Protein AF-A0A512BNJ5-F1 (afdb_monomer_lite)

Secondary structure (DSSP, 8-state):
-EEEEEEEEE-SSS-EEEEE-----TTS--SSEE--TT--------SSS-THHHHHHHTS-SS-HHHHHHH-EEEEEETTS--EEEEPPHHHHHHHHHHHHT-

Sequence (103 aa):
MTITNVGWRFGLFPKRYAIQMLHGIRLSHVAPLELATGQQATFLVPLGTTTWLKDMAGELNGTFPRLSAWMMKVQIFTNVGKTVSRRLEAGLRKKLVEARAGA

Radius of gyration: 14.45 Å; chains: 1; bounding box: 38×22×37 Å

pLDDT: mean 83.81, std 8.25, range [55.62, 92.88]

Organism: NCBI:txid670291

Foldseek 3Di:
DWFAFKWKWWDPPPIDIGTDQFDPDVQADHPRDDDDPPDDGHTDDDDPPDCVLLVVLCPADPVCNLVRLQPMWMWTDDPVRDIDIDRDDPVSSVSSPVSNVVD

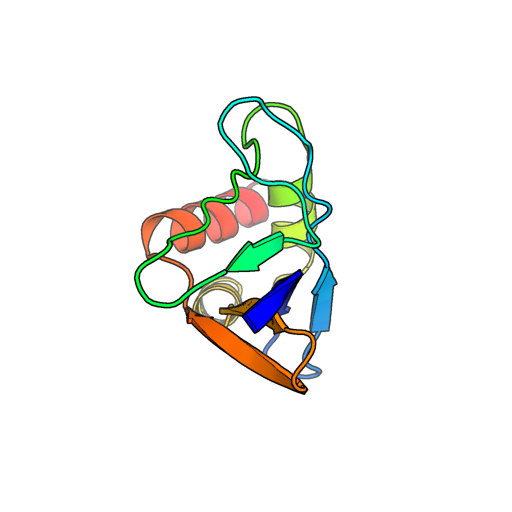Structure (mmCIF, N/CA/C/O backbone):
data_AF-A0A512BNJ5-F1
#
_entry.id   AF-A0A512BNJ5-F1
#
loop_
_atom_site.group_PDB
_atom_site.id
_atom_site.type_symbol
_atom_site.label_atom_id
_atom_site.label_alt_id
_atom_site.label_comp_id
_atom_site.label_asym_id
_atom_site.label_entity_id
_atom_site.label_seq_id
_atom_site.pdbx_PDB_ins_code
_atom_site.Cartn_x
_atom_site.Cartn_y
_atom_site.Cartn_z
_atom_site.occupancy
_atom_site.B_iso_or_equiv
_atom_site.auth_seq_id
_atom_site.auth_comp_id
_atom_site.auth_asym_id
_atom_site.auth_atom_id
_atom_site.pdbx_PDB_model_num
ATOM 1 N N . MET A 1 1 ? -14.624 -0.932 15.069 1.00 86.69 1 MET A N 1
ATOM 2 C CA . MET A 1 1 ? -13.183 -0.742 14.749 1.00 86.69 1 MET A CA 1
ATOM 3 C C . MET A 1 1 ? -13.094 0.319 13.676 1.00 86.69 1 MET A C 1
ATOM 5 O O . MET A 1 1 ? -13.827 0.201 12.706 1.00 86.69 1 MET A O 1
ATOM 9 N N . THR A 1 2 ? -12.209 1.306 13.799 1.00 91.06 2 THR A N 1
ATOM 10 C CA . THR A 1 2 ? -12.100 2.369 12.788 1.00 91.06 2 THR A CA 1
ATOM 11 C C . THR A 1 2 ? -10.882 2.134 11.910 1.00 91.06 2 THR A C 1
ATOM 13 O O . THR A 1 2 ? -9.764 2.030 12.418 1.00 91.06 2 THR A O 1
ATOM 16 N N . ILE A 1 3 ? -11.093 2.048 10.598 1.00 90.56 3 ILE A N 1
ATOM 17 C CA . ILE A 1 3 ? -10.020 2.096 9.606 1.00 90.56 3 ILE A CA 1
ATOM 18 C C . ILE A 1 3 ? -9.588 3.552 9.480 1.00 90.56 3 ILE A C 1
ATOM 20 O O . ILE A 1 3 ? -10.399 4.406 9.135 1.00 90.56 3 ILE A O 1
ATOM 24 N N . THR A 1 4 ? -8.320 3.833 9.768 1.00 90.62 4 THR A N 1
ATOM 25 C CA . THR A 1 4 ? -7.772 5.195 9.744 1.00 90.62 4 THR A CA 1
ATOM 26 C C . THR A 1 4 ? -7.078 5.510 8.432 1.00 90.62 4 THR A C 1
ATOM 28 O O . THR A 1 4 ? -7.191 6.631 7.961 1.00 90.62 4 THR A O 1
ATOM 31 N N . ASN A 1 5 ? -6.379 4.539 7.839 1.00 89.56 5 ASN A N 1
ATOM 32 C CA . ASN A 1 5 ? -5.649 4.714 6.587 1.00 89.56 5 ASN A CA 1
ATOM 33 C C . ASN A 1 5 ? -5.438 3.383 5.861 1.00 89.56 5 ASN A C 1
ATOM 35 O O . ASN A 1 5 ? -5.463 2.305 6.462 1.00 89.56 5 ASN A O 1
ATOM 39 N N . VAL A 1 6 ? -5.141 3.482 4.568 1.00 90.62 6 VAL A N 1
ATOM 40 C CA . VAL A 1 6 ? -4.624 2.383 3.748 1.00 90.62 6 VAL A CA 1
ATOM 41 C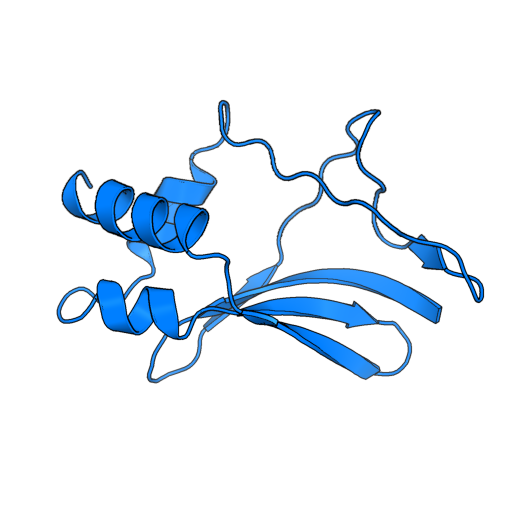 C . VAL A 1 6 ? -3.227 2.765 3.278 1.00 90.62 6 VAL A C 1
ATOM 43 O O . VAL A 1 6 ? -2.952 3.924 2.984 1.00 90.62 6 VAL A O 1
ATOM 46 N N . GLY A 1 7 ? -2.321 1.802 3.220 1.00 91.00 7 GLY A N 1
ATOM 47 C CA . GLY A 1 7 ? -0.964 2.033 2.764 1.00 91.00 7 GLY A CA 1
ATOM 48 C C . GLY A 1 7 ? -0.298 0.788 2.215 1.00 91.00 7 GLY A C 1
ATOM 49 O O . GLY A 1 7 ? -0.901 -0.276 2.065 1.00 91.00 7 GLY A O 1
ATOM 50 N N . TRP A 1 8 ? 0.983 0.939 1.934 1.00 90.06 8 TRP A N 1
ATOM 51 C CA . TRP A 1 8 ? 1.829 -0.044 1.294 1.00 90.06 8 TRP A CA 1
ATOM 52 C C . TRP A 1 8 ? 3.102 -0.215 2.101 1.00 90.06 8 TRP A C 1
ATOM 54 O O . TRP A 1 8 ? 3.673 0.742 2.619 1.00 90.06 8 TRP A O 1
ATOM 64 N N . ARG A 1 9 ? 3.583 -1.450 2.144 1.00 89.94 9 ARG A N 1
ATOM 65 C CA . ARG A 1 9 ? 4.906 -1.806 2.635 1.00 89.94 9 ARG A CA 1
ATOM 66 C C . ARG A 1 9 ? 5.664 -2.494 1.517 1.00 89.94 9 ARG A C 1
ATOM 68 O O . ARG A 1 9 ? 5.167 -3.479 0.970 1.00 89.94 9 ARG A O 1
ATOM 75 N N . PHE A 1 10 ? 6.864 -2.018 1.217 1.00 84.75 10 PHE A N 1
ATOM 76 C CA . PHE A 1 10 ? 7.692 -2.517 0.119 1.00 84.75 10 PHE A CA 1
ATOM 77 C C . PHE A 1 10 ? 9.184 -2.478 0.464 1.00 84.75 10 PHE A C 1
ATOM 79 O O . PHE A 1 10 ? 9.596 -1.917 1.480 1.00 84.75 10 PHE A O 1
ATOM 86 N N . GLY A 1 11 ? 9.990 -3.131 -0.375 1.00 67.62 11 GLY A N 1
ATOM 87 C CA . GLY A 1 11 ? 11.432 -3.261 -0.185 1.00 67.62 11 GLY A CA 1
ATOM 88 C C . GLY A 1 11 ? 11.844 -4.478 0.651 1.00 67.62 11 GLY A C 1
ATOM 89 O O . GLY A 1 11 ? 11.121 -4.940 1.537 1.00 67.62 11 GLY A O 1
ATOM 90 N N . LEU A 1 12 ? 13.030 -5.002 0.332 1.00 71.44 12 LEU A N 1
ATOM 91 C CA . LEU A 1 12 ? 13.673 -6.113 1.040 1.00 71.44 12 LEU A CA 1
ATOM 92 C C . LEU A 1 12 ? 14.368 -5.600 2.313 1.00 71.44 12 LEU A C 1
ATOM 94 O O . LEU A 1 12 ? 14.071 -6.067 3.413 1.00 71.44 12 LEU A O 1
ATOM 98 N N . PHE A 1 13 ? 15.238 -4.597 2.156 1.00 74.00 13 PHE A N 1
ATOM 99 C CA . PHE A 1 13 ? 15.891 -3.853 3.231 1.00 74.00 13 PHE A CA 1
ATOM 100 C C . PHE A 1 13 ? 16.528 -2.560 2.667 1.00 74.00 13 PHE A C 1
ATOM 102 O O . PHE A 1 13 ? 17.163 -2.643 1.615 1.00 74.00 13 PHE A O 1
ATOM 109 N N . PRO A 1 14 ? 16.381 -1.391 3.322 1.00 72.50 14 PRO A N 1
ATOM 110 C CA . PRO A 1 14 ? 15.436 -1.115 4.402 1.00 72.50 14 PRO A CA 1
ATOM 111 C C . PRO A 1 14 ? 13.983 -1.187 3.905 1.00 72.50 14 PRO A C 1
ATOM 113 O O . PRO A 1 14 ? 13.690 -0.992 2.725 1.00 72.50 14 PRO A O 1
ATOM 116 N N . LYS A 1 15 ? 13.058 -1.505 4.814 1.00 82.06 15 LYS A N 1
ATOM 117 C CA . LYS A 1 15 ? 11.621 -1.546 4.505 1.00 82.06 15 LYS A CA 1
ATOM 118 C C . LYS A 1 15 ? 11.098 -0.122 4.377 1.00 82.06 15 LYS A C 1
ATOM 120 O O . LYS A 1 15 ? 11.329 0.691 5.268 1.00 82.06 15 LYS A O 1
ATOM 125 N N . ARG A 1 16 ? 10.363 0.145 3.305 1.00 83.56 16 ARG A N 1
ATOM 126 C CA . ARG A 1 16 ? 9.713 1.428 3.042 1.00 83.56 16 ARG A CA 1
ATOM 127 C C . ARG A 1 16 ? 8.208 1.299 3.232 1.00 83.56 16 ARG A C 1
ATOM 129 O O . ARG A 1 16 ? 7.635 0.218 3.054 1.00 83.56 16 ARG A O 1
ATOM 136 N N . TYR A 1 17 ? 7.595 2.409 3.616 1.00 87.69 17 TYR A N 1
ATOM 137 C CA . TYR A 1 17 ? 6.167 2.521 3.871 1.00 87.69 17 TYR A CA 1
ATOM 138 C C . TYR A 1 17 ? 5.620 3.710 3.092 1.00 87.69 17 TYR A C 1
ATOM 140 O O . TYR A 1 17 ? 6.253 4.762 3.064 1.00 87.69 17 TYR A O 1
ATOM 148 N N . ALA A 1 18 ? 4.450 3.546 2.485 1.00 86.56 18 ALA A N 1
ATOM 149 C CA . ALA A 1 18 ? 3.724 4.636 1.845 1.00 86.56 18 ALA A CA 1
ATOM 150 C C . ALA A 1 18 ? 2.266 4.615 2.289 1.00 86.56 18 ALA A C 1
ATOM 152 O O . ALA A 1 18 ? 1.686 3.546 2.474 1.00 86.56 18 ALA A O 1
ATOM 153 N N . ILE A 1 19 ? 1.668 5.791 2.438 1.00 87.50 19 ILE A N 1
ATOM 154 C CA . ILE A 1 19 ? 0.231 5.927 2.664 1.00 87.50 19 ILE A CA 1
ATOM 155 C C . ILE A 1 19 ? -0.439 6.154 1.314 1.00 87.50 19 ILE A C 1
ATOM 157 O O . ILE A 1 19 ? -0.001 6.988 0.524 1.00 87.50 19 ILE A O 1
ATOM 161 N N . GLN A 1 20 ? -1.489 5.386 1.041 1.00 86.19 20 GLN A N 1
ATOM 162 C CA . GLN A 1 20 ? -2.312 5.581 -0.138 1.00 86.19 20 GLN A CA 1
ATOM 163 C C . GLN A 1 20 ? -3.330 6.671 0.171 1.00 86.19 20 GLN A C 1
ATOM 165 O O . GLN A 1 20 ? -4.236 6.464 0.975 1.00 86.19 20 GLN A O 1
ATOM 170 N N . MET A 1 21 ? -3.214 7.810 -0.507 1.00 79.75 21 MET A N 1
ATOM 171 C CA . MET A 1 21 ? -4.249 8.837 -0.452 1.00 79.75 21 MET A CA 1
ATOM 172 C C . MET A 1 21 ? -5.507 8.291 -1.134 1.00 79.75 21 MET A C 1
ATOM 174 O O . MET A 1 21 ? -5.516 8.005 -2.339 1.00 79.75 21 MET A O 1
ATOM 178 N N . LEU A 1 22 ? -6.546 8.068 -0.333 1.00 77.88 22 LEU A N 1
ATOM 179 C CA . LEU A 1 22 ? -7.831 7.557 -0.784 1.00 77.88 22 LEU A CA 1
ATOM 180 C C . LEU A 1 22 ? -8.684 8.727 -1.258 1.00 77.88 22 LEU A C 1
ATOM 182 O O . LEU A 1 22 ? -8.886 9.692 -0.527 1.00 77.88 22 LEU A O 1
ATOM 186 N N . HIS A 1 23 ? -9.190 8.629 -2.480 1.00 69.69 23 HIS A N 1
ATOM 187 C CA . HIS A 1 23 ? -10.087 9.632 -3.034 1.00 69.69 23 HIS A CA 1
ATOM 188 C C . HIS A 1 23 ? -11.532 9.177 -2.831 1.00 69.69 23 HIS A C 1
ATOM 190 O O . HIS A 1 23 ? -11.851 8.001 -3.025 1.00 69.69 23 HIS A O 1
ATOM 196 N N . GLY A 1 24 ? -12.407 10.113 -2.458 1.00 67.00 24 GLY A N 1
ATOM 197 C CA . GLY A 1 24 ? -13.844 9.882 -2.321 1.00 67.00 24 GLY A CA 1
ATOM 198 C C . GLY A 1 24 ? -14.514 9.688 -3.673 1.00 67.00 24 GLY A C 1
ATOM 199 O O . GLY A 1 24 ? -15.149 10.592 -4.201 1.00 67.00 24 GLY A O 1
ATOM 200 N N . ILE A 1 25 ? -14.345 8.505 -4.255 1.00 72.75 25 ILE A N 1
ATOM 201 C CA . ILE A 1 25 ? -15.101 8.065 -5.427 1.00 72.75 25 ILE A CA 1
ATOM 202 C C . ILE A 1 25 ? -16.413 7.465 -4.918 1.00 72.75 25 ILE A C 1
ATOM 204 O O . ILE A 1 25 ? -16.418 6.802 -3.891 1.00 72.75 25 ILE A O 1
ATOM 208 N N . ARG A 1 26 ? -17.520 7.616 -5.654 1.00 75.44 26 ARG A N 1
ATOM 209 C CA . ARG A 1 26 ? -18.851 7.097 -5.266 1.00 75.44 26 ARG A CA 1
ATOM 210 C C . ARG A 1 26 ? -18.875 5.606 -4.874 1.00 75.44 26 ARG A C 1
ATOM 212 O O . ARG A 1 26 ? -19.762 5.183 -4.146 1.00 75.44 26 ARG A O 1
ATOM 219 N N . LEU A 1 27 ? -17.920 4.819 -5.371 1.00 80.00 27 LEU A N 1
ATOM 220 C CA . LEU A 1 27 ? -17.781 3.379 -5.117 1.00 80.00 27 LEU A CA 1
ATOM 221 C C . LEU A 1 27 ? -16.710 3.036 -4.060 1.00 80.00 27 LEU A C 1
ATOM 223 O O . LEU A 1 27 ? -16.510 1.866 -3.745 1.00 80.00 27 LEU A O 1
ATOM 227 N N . SER A 1 28 ? -15.994 4.034 -3.540 1.00 85.06 28 SER A N 1
ATOM 228 C CA . SER A 1 28 ? -14.948 3.879 -2.532 1.00 85.06 28 SER A CA 1
ATOM 229 C C . SER A 1 28 ? -15.368 4.562 -1.242 1.00 85.06 28 SER A C 1
ATOM 231 O O . SER A 1 28 ? -15.812 5.707 -1.244 1.00 85.06 28 SER A O 1
ATOM 233 N N . HIS A 1 29 ? -15.141 3.893 -0.121 1.00 85.81 29 HIS A N 1
ATOM 234 C CA . HIS A 1 29 ? -15.222 4.556 1.169 1.00 85.81 29 HIS A CA 1
ATOM 235 C C . HIS A 1 29 ? -14.037 5.513 1.329 1.00 85.81 29 HIS A C 1
ATOM 237 O O . HIS A 1 29 ? -12.985 5.342 0.702 1.00 85.81 29 HIS A O 1
ATOM 243 N N . VAL A 1 30 ? -14.211 6.511 2.188 1.00 85.38 30 VAL A N 1
ATOM 244 C CA . VAL A 1 30 ? -13.163 7.454 2.580 1.00 85.38 30 VAL A CA 1
ATOM 245 C C . VAL A 1 30 ? -12.780 7.146 4.019 1.00 85.38 30 VAL A C 1
ATOM 247 O O . VAL A 1 30 ? -13.646 6.859 4.842 1.00 85.38 30 VAL A O 1
ATOM 250 N N . ALA A 1 31 ? -11.481 7.145 4.307 1.00 84.88 31 ALA A N 1
ATOM 251 C CA . ALA A 1 31 ? -10.999 7.015 5.674 1.00 84.88 31 ALA A CA 1
ATOM 252 C C . ALA A 1 31 ? -10.988 8.400 6.360 1.00 84.88 31 ALA A C 1
ATOM 254 O O . ALA A 1 31 ? -10.683 9.389 5.691 1.00 84.88 31 ALA A O 1
ATOM 255 N N . PRO A 1 32 ? -11.277 8.492 7.671 1.00 88.25 32 PRO A N 1
ATOM 256 C CA . PRO A 1 32 ? -11.548 7.383 8.582 1.00 88.25 32 PRO A CA 1
ATOM 257 C C . PRO A 1 32 ? -12.961 6.797 8.420 1.00 88.25 32 PRO A C 1
ATOM 259 O O . PRO A 1 32 ? -13.930 7.530 8.261 1.00 88.25 32 PRO A O 1
ATOM 262 N N . LEU A 1 33 ? -13.075 5.467 8.501 1.00 89.94 33 LEU A N 1
ATOM 263 C CA . LEU A 1 33 ? -14.347 4.740 8.415 1.00 89.94 33 LEU A CA 1
ATOM 264 C C . LEU A 1 33 ? -14.509 3.809 9.613 1.00 89.94 33 LEU A C 1
ATOM 266 O O . LEU A 1 33 ? -13.654 2.955 9.864 1.00 89.94 33 LEU A O 1
ATOM 270 N N . GLU A 1 34 ? -15.622 3.936 10.324 1.00 92.06 34 GLU A N 1
ATOM 271 C CA . GLU A 1 34 ? -15.991 2.997 11.374 1.00 92.06 34 GLU A CA 1
ATOM 272 C C . GLU A 1 34 ? -16.670 1.755 10.787 1.00 92.06 34 GLU A C 1
ATOM 274 O O . GLU A 1 34 ? -17.602 1.851 9.994 1.00 92.06 34 GLU A O 1
ATOM 279 N N . LEU A 1 35 ? -16.180 0.580 11.182 1.00 89.38 35 LEU A N 1
ATOM 280 C CA . LEU A 1 35 ? -16.748 -0.715 10.834 1.00 89.38 35 LEU A CA 1
ATOM 281 C C . LEU A 1 35 ? -17.302 -1.402 12.081 1.00 89.38 35 LEU A C 1
ATOM 283 O O . LEU A 1 35 ? -16.560 -1.673 13.040 1.00 89.38 35 LEU A O 1
ATOM 287 N N . ALA A 1 36 ? -18.593 -1.722 12.025 1.00 89.50 36 ALA A N 1
ATOM 288 C CA . ALA A 1 36 ? -19.253 -2.631 12.949 1.00 89.50 36 ALA A CA 1
ATOM 289 C C . ALA A 1 36 ? -18.999 -4.102 12.566 1.00 89.50 36 ALA A C 1
ATOM 291 O O . ALA A 1 36 ? -18.532 -4.422 11.469 1.00 89.50 36 ALA A O 1
ATOM 292 N N . THR A 1 37 ? -19.309 -5.023 13.479 1.00 87.50 37 THR A N 1
ATOM 293 C CA . THR A 1 37 ? -19.180 -6.466 13.232 1.00 87.50 37 THR A CA 1
ATOM 294 C C . THR A 1 37 ? -20.046 -6.884 12.042 1.00 87.50 37 THR A C 1
ATOM 296 O O . THR A 1 37 ? -21.236 -6.593 12.004 1.00 87.50 37 T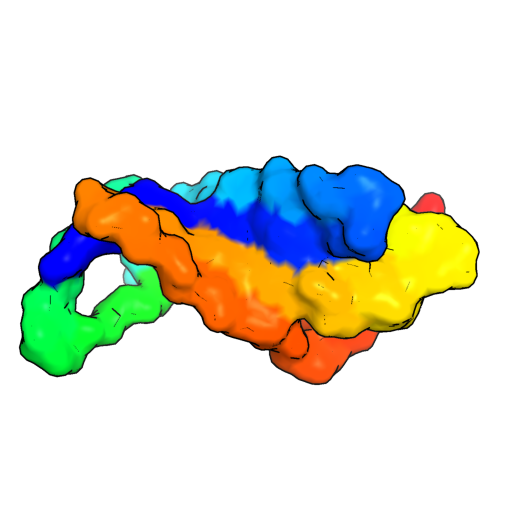HR A O 1
ATOM 299 N N . GLY A 1 38 ? -19.445 -7.567 11.064 1.00 88.00 38 GLY A N 1
ATOM 300 C CA . GLY A 1 38 ? -20.127 -8.007 9.841 1.00 88.00 38 GLY A CA 1
ATOM 301 C C . GLY A 1 38 ? -20.141 -6.980 8.702 1.00 88.00 38 GLY A C 1
ATOM 302 O O . GLY A 1 38 ? -20.533 -7.328 7.592 1.00 88.00 38 GLY A O 1
ATOM 303 N N . GLN A 1 39 ? -19.672 -5.748 8.928 1.00 88.69 39 GLN A N 1
ATOM 304 C CA . GLN A 1 39 ? -19.542 -4.747 7.868 1.00 88.69 39 GLN A CA 1
ATOM 305 C C . GLN A 1 39 ? -18.227 -4.889 7.096 1.00 88.69 39 GLN A C 1
ATOM 307 O O . GLN A 1 39 ? -17.197 -5.304 7.632 1.00 88.69 39 GLN A O 1
ATOM 312 N N . GLN A 1 40 ? -18.264 -4.506 5.820 1.00 86.62 40 GLN A N 1
ATOM 313 C CA . GLN A 1 40 ? -17.111 -4.501 4.926 1.00 86.62 40 GLN A CA 1
ATOM 314 C C . GLN A 1 40 ? -16.857 -3.088 4.404 1.00 86.62 40 GLN A C 1
ATOM 316 O O . GLN A 1 40 ? -17.792 -2.354 4.099 1.00 86.62 40 GLN A O 1
ATOM 321 N N . ALA A 1 41 ? -15.582 -2.732 4.265 1.00 87.44 41 ALA A N 1
ATOM 322 C CA . ALA A 1 41 ? -15.151 -1.513 3.595 1.00 87.44 41 ALA A CA 1
ATOM 323 C C . ALA A 1 41 ? -14.521 -1.862 2.251 1.00 87.44 41 ALA A C 1
ATOM 325 O O . ALA A 1 41 ? -13.710 -2.784 2.163 1.00 87.44 41 ALA A O 1
ATOM 326 N N . THR A 1 42 ? -14.838 -1.071 1.232 1.00 88.81 42 THR A N 1
ATOM 327 C CA . THR A 1 42 ? -14.183 -1.150 -0.078 1.00 88.81 42 THR A CA 1
ATOM 328 C C . THR A 1 42 ? -13.475 0.164 -0.362 1.00 88.81 42 THR A C 1
ATOM 330 O O . THR A 1 42 ? -14.103 1.222 -0.303 1.00 88.81 42 THR A O 1
ATOM 333 N N . PHE A 1 43 ? -12.182 0.078 -0.672 1.00 87.31 43 PHE A N 1
ATOM 334 C CA . PHE A 1 43 ? -11.335 1.203 -1.056 1.00 87.31 43 PHE A CA 1
ATOM 335 C C . PHE A 1 43 ? -10.831 0.979 -2.478 1.00 87.31 43 PHE A C 1
ATOM 337 O O . PHE A 1 43 ? -10.171 -0.027 -2.744 1.00 87.31 43 PHE A O 1
ATOM 344 N N . LEU A 1 44 ? -11.143 1.897 -3.390 1.00 84.88 44 LEU A N 1
ATOM 345 C CA . LEU A 1 44 ? -10.755 1.782 -4.794 1.00 84.88 44 LEU A CA 1
ATOM 346 C C . LEU A 1 44 ? -9.646 2.778 -5.114 1.00 84.88 44 LEU A C 1
ATOM 348 O O . LEU A 1 44 ? -9.779 3.976 -4.872 1.00 84.88 44 LEU A O 1
ATOM 352 N N . VAL A 1 45 ? -8.559 2.272 -5.696 1.00 79.06 45 VAL A N 1
ATOM 353 C CA . VAL A 1 45 ? -7.448 3.093 -6.183 1.00 79.06 45 VAL A CA 1
ATOM 354 C C . VAL A 1 45 ? -7.550 3.168 -7.709 1.00 79.06 45 VAL A C 1
ATOM 356 O O . VAL A 1 45 ? -7.467 2.126 -8.367 1.00 79.06 45 VAL A O 1
ATOM 359 N N . PRO A 1 46 ? -7.764 4.357 -8.299 1.00 73.12 46 PRO A N 1
ATOM 360 C CA . PRO A 1 46 ? -7.900 4.492 -9.744 1.00 73.12 46 PRO A CA 1
ATOM 361 C C . PRO A 1 46 ? -6.588 4.124 -10.448 1.00 73.12 46 PRO A C 1
ATOM 363 O O . PRO A 1 46 ? -5.514 4.561 -10.052 1.00 73.12 46 PRO A O 1
ATOM 366 N N . LEU A 1 47 ? -6.666 3.310 -11.504 1.00 66.94 47 LEU A N 1
ATOM 367 C CA . LEU A 1 47 ? -5.493 2.866 -12.274 1.00 66.94 47 LEU A CA 1
ATOM 368 C C . LEU A 1 47 ? -5.202 3.733 -13.510 1.00 66.94 47 LEU A C 1
ATOM 370 O O . LEU A 1 47 ? -4.087 3.694 -14.015 1.00 66.94 47 LEU A O 1
ATOM 374 N N . GLY A 1 48 ? -6.196 4.464 -14.025 1.00 58.97 48 GLY A N 1
ATOM 375 C CA . GLY A 1 48 ? -6.132 5.084 -15.358 1.00 58.97 48 GLY A CA 1
ATOM 376 C C . GLY A 1 48 ? -5.637 6.532 -15.409 1.00 58.97 48 GLY A C 1
ATOM 377 O O . GLY A 1 48 ? -5.191 6.969 -16.461 1.00 58.97 48 GLY A O 1
ATOM 378 N N . THR A 1 49 ? -5.709 7.279 -14.305 1.00 55.62 49 THR A N 1
ATOM 379 C CA . THR A 1 49 ? -5.451 8.734 -14.287 1.00 55.62 49 THR A CA 1
ATOM 380 C C . THR A 1 49 ? -4.228 9.151 -13.479 1.00 55.62 49 THR A C 1
ATOM 382 O O . THR A 1 49 ? -3.799 10.293 -13.589 1.00 55.62 49 THR A O 1
ATOM 385 N N . THR A 1 50 ? -3.652 8.265 -12.666 1.00 57.56 50 THR A N 1
ATOM 386 C CA . THR A 1 50 ? -2.564 8.620 -11.743 1.00 57.56 50 THR A CA 1
ATOM 38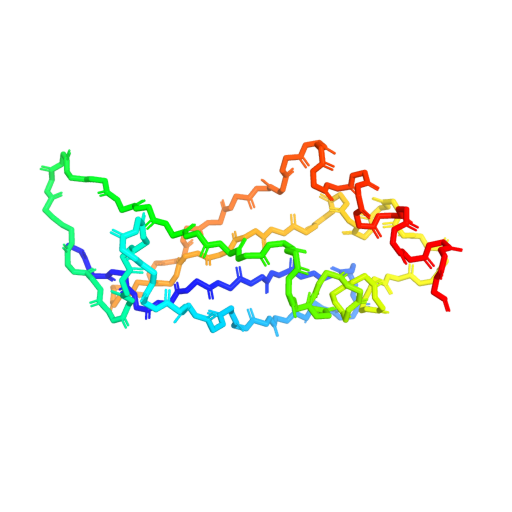7 C C . THR A 1 50 ? -1.300 7.825 -12.045 1.00 57.56 50 THR A C 1
ATOM 389 O O . THR A 1 50 ? -1.336 6.607 -12.220 1.00 57.56 50 THR A O 1
ATOM 392 N N . THR A 1 51 ? -0.161 8.518 -12.030 1.00 73.62 51 THR A N 1
ATOM 393 C CA . THR A 1 51 ? 1.200 7.963 -12.142 1.00 73.62 51 THR A CA 1
ATOM 394 C C . THR A 1 51 ? 1.570 7.028 -10.996 1.00 73.62 51 THR A C 1
ATOM 396 O O . THR A 1 51 ? 2.599 6.370 -11.075 1.00 73.62 51 THR A O 1
ATOM 399 N N . TRP A 1 52 ? 0.711 6.885 -9.982 1.00 77.44 52 TRP A N 1
ATOM 400 C CA . TRP A 1 52 ? 0.988 6.156 -8.747 1.00 77.44 52 TRP A CA 1
ATOM 401 C C . TRP A 1 52 ? 1.543 4.746 -8.967 1.00 77.44 52 TRP A C 1
ATOM 403 O O . TRP A 1 52 ? 2.400 4.310 -8.207 1.00 77.44 52 TRP A O 1
ATOM 413 N N . LEU A 1 53 ? 1.081 4.022 -9.998 1.00 82.12 53 LEU A N 1
ATOM 414 C CA . LEU A 1 53 ? 1.587 2.681 -10.286 1.00 82.12 53 LEU A CA 1
ATOM 415 C C . LEU A 1 53 ? 3.030 2.736 -10.797 1.00 82.12 53 LEU A C 1
ATOM 417 O O . LEU A 1 53 ? 3.831 1.891 -10.412 1.00 82.12 53 LEU A O 1
ATOM 421 N N . LYS A 1 54 ? 3.357 3.724 -11.638 1.00 84.00 54 LYS A N 1
ATOM 422 C CA . LYS A 1 54 ? 4.721 3.974 -12.119 1.00 84.00 54 LYS A CA 1
ATOM 423 C C . LYS A 1 54 ? 5.609 4.472 -10.984 1.00 84.00 54 LYS A C 1
ATOM 425 O O . LYS A 1 54 ? 6.698 3.942 -10.813 1.00 84.00 54 LYS A O 1
ATOM 430 N N . ASP A 1 55 ? 5.109 5.389 -10.162 1.00 82.69 55 ASP A N 1
ATOM 431 C CA . ASP A 1 55 ? 5.824 5.915 -8.996 1.00 82.69 55 ASP A CA 1
ATOM 432 C C . ASP A 1 55 ? 6.133 4.774 -8.010 1.00 82.69 55 ASP A C 1
ATOM 434 O O . ASP A 1 55 ? 7.275 4.558 -7.609 1.00 82.69 55 ASP A O 1
ATOM 438 N N . MET A 1 56 ? 5.137 3.931 -7.717 1.00 82.75 56 MET A N 1
ATOM 439 C CA . MET A 1 56 ? 5.301 2.750 -6.867 1.00 82.75 56 MET A CA 1
ATOM 440 C C . MET A 1 56 ? 6.194 1.677 -7.512 1.00 82.75 56 MET A C 1
ATOM 442 O O . MET A 1 56 ? 6.919 0.973 -6.808 1.00 82.75 56 MET A O 1
ATOM 446 N N . ALA A 1 57 ? 6.168 1.537 -8.839 1.00 85.94 57 ALA A N 1
ATOM 447 C CA . ALA A 1 57 ? 7.059 0.641 -9.569 1.00 85.94 57 ALA A CA 1
ATOM 448 C C . ALA A 1 57 ? 8.514 1.140 -9.554 1.00 85.94 57 ALA A C 1
ATOM 450 O O . ALA A 1 57 ? 9.424 0.313 -9.450 1.00 85.94 57 ALA A O 1
ATOM 451 N N . GLY A 1 58 ? 8.739 2.457 -9.593 1.00 83.38 58 GLY A N 1
ATOM 452 C CA . GLY A 1 58 ? 10.047 3.104 -9.452 1.00 83.38 58 GLY A CA 1
ATOM 453 C C . GLY A 1 58 ? 10.696 2.826 -8.094 1.00 83.38 58 GLY A C 1
ATOM 454 O O . GLY A 1 58 ? 11.898 2.567 -8.011 1.00 83.38 58 GLY A O 1
ATOM 455 N N . GLU A 1 59 ? 9.882 2.699 -7.050 1.00 82.19 59 GLU A N 1
ATOM 456 C CA . GLU A 1 59 ? 10.318 2.356 -5.693 1.00 82.19 59 GLU A CA 1
ATOM 457 C C . GLU A 1 59 ? 10.712 0.879 -5.486 1.00 82.19 59 GLU A C 1
ATOM 459 O O . GLU A 1 59 ? 11.240 0.508 -4.431 1.00 82.19 59 GLU A O 1
ATOM 464 N N . LEU A 1 60 ? 10.476 -0.004 -6.463 1.00 83.00 60 LEU A N 1
ATOM 465 C CA . LEU A 1 60 ? 10.953 -1.387 -6.370 1.00 83.00 60 LEU A CA 1
ATOM 466 C C . LEU A 1 60 ? 12.495 -1.459 -6.376 1.00 83.00 60 LEU A C 1
ATOM 468 O O . LEU A 1 60 ? 13.217 -0.511 -6.678 1.00 83.00 60 LEU A O 1
ATOM 472 N N . ASN A 1 61 ? 13.027 -2.633 -6.044 1.00 81.94 61 ASN A N 1
ATOM 473 C CA . ASN A 1 61 ? 14.463 -2.864 -6.131 1.00 81.94 61 ASN A CA 1
ATOM 474 C C . ASN A 1 61 ? 14.854 -3.068 -7.608 1.00 81.94 61 ASN A C 1
ATOM 476 O O . ASN A 1 61 ? 14.207 -3.857 -8.298 1.00 81.94 61 ASN A O 1
ATOM 480 N N . GLY A 1 62 ? 15.899 -2.377 -8.076 1.00 77.44 62 GLY A N 1
ATOM 481 C CA . GLY A 1 62 ? 16.359 -2.446 -9.469 1.00 77.44 62 GLY A CA 1
ATOM 482 C C . GLY A 1 62 ? 16.953 -3.793 -9.858 1.00 77.44 62 GLY A C 1
ATOM 483 O O . GLY A 1 62 ? 16.689 -4.279 -10.951 1.00 77.44 62 GLY A O 1
ATOM 484 N N . THR A 1 63 ? 17.681 -4.433 -8.947 1.00 81.50 63 THR A N 1
ATOM 485 C CA . THR A 1 63 ? 18.311 -5.735 -9.186 1.00 81.50 63 THR A CA 1
ATOM 486 C C . THR A 1 63 ? 17.285 -6.867 -9.151 1.00 81.50 63 THR A C 1
ATOM 488 O O . THR A 1 63 ? 17.338 -7.787 -9.961 1.00 81.50 63 THR A O 1
ATOM 491 N N . PHE A 1 64 ? 16.314 -6.798 -8.230 1.00 84.25 64 PHE A N 1
ATOM 492 C CA . PHE A 1 64 ? 15.331 -7.869 -8.023 1.00 84.25 64 PHE A CA 1
ATOM 493 C C . PHE A 1 64 ? 13.884 -7.351 -7.949 1.00 84.25 64 PHE A C 1
ATOM 495 O O . PHE A 1 64 ? 13.230 -7.456 -6.901 1.00 84.25 64 PHE A O 1
ATOM 502 N N . PRO A 1 65 ? 13.323 -6.839 -9.059 1.00 85.50 65 PRO A N 1
ATOM 503 C CA . PRO A 1 65 ? 11.992 -6.234 -9.054 1.00 85.50 65 PRO A CA 1
ATOM 504 C C . PRO A 1 65 ? 10.884 -7.247 -8.744 1.00 85.50 65 PRO A C 1
ATOM 506 O O . PRO A 1 65 ? 9.971 -6.948 -7.976 1.00 85.50 65 PRO A O 1
ATOM 509 N N . ARG A 1 66 ? 11.001 -8.483 -9.252 1.00 86.94 66 ARG A N 1
ATOM 510 C CA . ARG A 1 66 ? 10.046 -9.575 -8.984 1.00 86.94 66 ARG A CA 1
ATOM 511 C C . ARG A 1 66 ? 9.986 -9.937 -7.503 1.00 86.94 66 ARG A C 1
ATOM 513 O O . ARG A 1 66 ? 8.900 -10.089 -6.948 1.00 86.94 66 ARG A O 1
ATOM 520 N N . LEU A 1 67 ? 11.148 -10.058 -6.863 1.00 85.81 67 LEU A N 1
ATOM 521 C CA . LEU A 1 67 ? 11.249 -10.402 -5.448 1.00 85.81 67 LEU A CA 1
ATOM 522 C C . LEU A 1 67 ? 10.736 -9.255 -4.566 1.00 85.81 67 LEU A C 1
ATOM 524 O O . LEU A 1 67 ? 10.006 -9.500 -3.604 1.00 85.81 67 LEU A O 1
ATOM 528 N N . SER A 1 68 ? 11.048 -8.007 -4.935 1.00 85.38 68 SER A N 1
ATOM 529 C CA . SER A 1 68 ? 10.530 -6.822 -4.247 1.00 85.38 68 SER A CA 1
ATOM 530 C C . SER A 1 68 ? 9.003 -6.760 -4.319 1.00 85.38 68 SER A C 1
ATOM 532 O O . SER A 1 68 ? 8.349 -6.733 -3.277 1.00 85.38 68 SER A O 1
ATOM 534 N N . ALA A 1 69 ? 8.427 -6.872 -5.524 1.00 86.81 69 ALA A N 1
ATOM 535 C CA . ALA A 1 69 ? 6.978 -6.907 -5.738 1.00 86.81 69 ALA A CA 1
ATOM 536 C C . ALA A 1 69 ? 6.313 -8.080 -4.999 1.00 86.81 69 ALA A C 1
ATOM 538 O O . ALA A 1 69 ? 5.219 -7.950 -4.449 1.00 86.81 69 ALA A O 1
ATOM 539 N N . TRP A 1 70 ? 6.981 -9.235 -4.934 1.00 87.31 70 TRP A N 1
ATOM 540 C CA . TRP A 1 70 ? 6.500 -10.385 -4.175 1.00 87.31 70 TRP A CA 1
ATOM 541 C C . TRP A 1 70 ? 6.416 -10.075 -2.679 1.00 87.31 70 TRP A C 1
ATOM 543 O O . TRP A 1 70 ? 5.452 -10.488 -2.039 1.00 87.31 70 TRP A O 1
ATOM 553 N N . MET A 1 71 ? 7.371 -9.344 -2.107 1.00 86.94 71 MET A N 1
ATOM 554 C CA . MET A 1 71 ? 7.370 -8.969 -0.687 1.00 86.94 71 MET A CA 1
ATOM 555 C C . MET A 1 71 ? 6.466 -7.795 -0.325 1.00 86.94 71 MET A C 1
ATOM 557 O O . MET A 1 71 ? 6.233 -7.570 0.867 1.00 86.94 71 MET A O 1
ATOM 561 N N . MET A 1 72 ? 5.913 -7.100 -1.318 1.00 89.69 72 MET A N 1
ATOM 562 C CA . MET A 1 72 ? 4.982 -6.011 -1.072 1.00 89.69 72 MET A CA 1
ATOM 563 C C . MET A 1 72 ? 3.718 -6.486 -0.358 1.00 89.69 72 MET A C 1
ATOM 565 O O . MET A 1 72 ? 3.148 -7.544 -0.658 1.00 89.69 72 MET A O 1
ATOM 569 N N . LYS A 1 73 ? 3.264 -5.663 0.585 1.00 92.38 73 LYS A N 1
ATOM 570 C CA . LYS A 1 73 ? 2.020 -5.871 1.320 1.00 92.38 73 LYS A CA 1
ATOM 571 C C . LYS A 1 73 ? 1.205 -4.589 1.340 1.00 92.38 73 LYS A C 1
ATOM 573 O O . LYS A 1 73 ? 1.753 -3.522 1.598 1.00 92.38 73 LYS A O 1
ATOM 578 N N . VAL A 1 74 ? -0.098 -4.717 1.135 1.00 91.94 74 VAL A N 1
ATOM 579 C CA . VAL A 1 74 ? -1.050 -3.674 1.514 1.00 91.94 74 VAL A CA 1
ATOM 580 C C . VAL A 1 74 ? -1.218 -3.702 3.031 1.00 91.94 74 VAL A C 1
ATOM 582 O O . VAL A 1 74 ? -1.178 -4.774 3.647 1.00 91.94 74 VAL A O 1
ATOM 585 N N . GLN A 1 75 ? -1.362 -2.532 3.636 1.00 92.88 75 GLN A N 1
ATOM 586 C CA . GLN A 1 75 ? -1.556 -2.340 5.065 1.00 92.88 75 GLN A CA 1
ATOM 587 C C . GLN A 1 75 ? -2.818 -1.519 5.305 1.00 92.88 75 GLN A C 1
ATOM 589 O O . GLN A 1 75 ? -3.013 -0.477 4.690 1.00 92.88 75 GLN A O 1
ATOM 594 N N . ILE A 1 76 ? -3.662 -1.994 6.212 1.00 91.75 76 ILE A N 1
ATOM 595 C CA . ILE A 1 76 ? -4.839 -1.284 6.700 1.00 91.75 76 ILE A CA 1
ATOM 596 C C . ILE A 1 76 ? -4.536 -0.887 8.137 1.00 91.75 76 ILE A C 1
ATOM 598 O O . ILE A 1 76 ? -4.324 -1.750 8.995 1.00 91.75 76 ILE A O 1
ATOM 602 N N . PHE A 1 77 ? -4.479 0.417 8.373 1.00 91.31 77 PHE A N 1
ATOM 603 C CA . PHE A 1 77 ? -4.237 1.002 9.681 1.00 91.31 77 PHE A CA 1
ATOM 604 C C . PHE A 1 77 ? -5.560 1.189 10.408 1.00 91.31 77 PHE A C 1
ATOM 606 O O . PHE A 1 77 ? -6.580 1.530 9.804 1.00 91.31 77 PHE A O 1
ATOM 613 N N . THR A 1 78 ? -5.540 0.948 11.714 1.00 91.75 78 THR A N 1
ATOM 614 C CA . THR A 1 78 ? -6.730 1.038 12.558 1.00 91.75 78 THR A CA 1
ATOM 615 C C . THR A 1 78 ? -6.443 1.881 13.789 1.00 91.75 78 THR A C 1
ATOM 617 O O . THR A 1 78 ? -5.296 1.979 14.229 1.00 91.75 78 THR A O 1
ATOM 620 N N . ASN A 1 79 ? -7.485 2.477 14.367 1.00 91.88 79 ASN A N 1
ATOM 621 C CA . ASN A 1 79 ? -7.358 3.292 15.579 1.00 91.88 79 ASN A CA 1
ATOM 622 C C . ASN A 1 79 ? -6.942 2.488 16.825 1.00 91.88 79 ASN A C 1
ATOM 624 O O . ASN A 1 79 ? -6.463 3.067 17.790 1.00 91.88 79 ASN A O 1
ATOM 628 N N . VAL A 1 80 ? -7.080 1.160 16.802 1.00 89.69 80 VAL A N 1
ATOM 629 C CA . VAL A 1 80 ? -6.720 0.266 17.917 1.00 89.69 80 VAL A CA 1
ATOM 630 C C . VAL A 1 80 ? -5.267 -0.233 17.854 1.00 89.69 80 VAL A C 1
ATOM 632 O O . VAL A 1 80 ? -4.922 -1.223 18.494 1.00 89.69 80 VAL A O 1
ATOM 635 N N . GLY A 1 81 ? -4.416 0.391 17.030 1.00 82.12 81 GLY A N 1
ATOM 636 C CA . GLY A 1 81 ? -2.995 0.039 16.893 1.00 82.12 81 GLY A CA 1
ATOM 637 C C . GLY A 1 81 ? -2.721 -1.288 16.171 1.00 82.12 81 GLY A C 1
ATOM 638 O O . GLY A 1 81 ? -1.570 -1.703 16.050 1.00 82.12 81 GLY A O 1
ATOM 639 N N . LYS A 1 82 ? -3.756 -1.966 15.658 1.00 85.12 82 LYS A N 1
ATOM 640 C CA . LYS A 1 82 ? -3.607 -3.196 14.870 1.00 85.12 82 LYS A CA 1
ATOM 641 C C . LYS A 1 82 ? -3.495 -2.854 13.388 1.00 85.12 82 LYS A C 1
ATOM 643 O O . LYS A 1 82 ? -4.390 -2.225 12.829 1.00 85.12 82 LYS A O 1
ATOM 648 N N . THR A 1 83 ? -2.438 -3.326 12.734 1.00 89.69 83 THR A N 1
ATOM 649 C CA . THR A 1 83 ? -2.289 -3.204 11.278 1.00 89.69 83 THR A CA 1
ATOM 650 C C . THR A 1 83 ? -2.597 -4.536 10.620 1.00 89.69 83 THR A C 1
ATOM 652 O O . THR A 1 83 ? -1.861 -5.511 10.784 1.00 89.69 83 THR A O 1
ATOM 655 N N . VAL A 1 84 ? -3.669 -4.582 9.834 1.00 89.62 84 VAL A N 1
ATOM 656 C CA . VAL A 1 84 ? -3.967 -5.753 9.006 1.00 89.62 84 VAL A CA 1
ATOM 657 C C . VAL A 1 84 ? -3.128 -5.641 7.745 1.00 89.62 84 VAL A C 1
ATOM 659 O O . VAL A 1 84 ? -3.170 -4.624 7.060 1.00 89.62 84 VAL A O 1
ATOM 662 N N . SER A 1 85 ? -2.342 -6.669 7.433 1.00 92.44 85 SER A N 1
ATOM 663 C CA . SER A 1 85 ? -1.533 -6.676 6.215 1.00 92.44 85 SER A CA 1
ATOM 664 C C . SER A 1 85 ? -1.850 -7.873 5.343 1.00 92.44 85 SER A C 1
ATOM 666 O O . SER A 1 85 ? -2.039 -8.989 5.832 1.00 92.44 85 SER A O 1
ATOM 668 N N . ARG A 1 86 ? -1.895 -7.643 4.033 1.00 92.31 86 ARG A N 1
ATOM 669 C CA . ARG A 1 86 ? -2.117 -8.691 3.038 1.00 92.31 86 ARG A CA 1
ATOM 670 C C . ARG A 1 86 ? -1.137 -8.543 1.893 1.00 92.31 86 ARG A C 1
ATOM 672 O O . ARG A 1 86 ? -0.663 -7.455 1.589 1.00 92.31 86 ARG A O 1
ATOM 679 N N . ARG A 1 87 ? -0.780 -9.675 1.296 1.00 90.75 87 ARG A N 1
ATOM 680 C CA . ARG A 1 87 ? 0.103 -9.706 0.134 1.00 90.75 87 ARG A CA 1
ATOM 681 C C . ARG A 1 87 ? -0.647 -9.190 -1.087 1.00 90.75 87 ARG A C 1
ATOM 683 O O . ARG A 1 87 ? -1.846 -9.421 -1.198 1.00 90.75 87 ARG A O 1
ATOM 690 N N . LEU A 1 88 ? 0.072 -8.548 -2.002 1.00 88.50 88 LEU A N 1
ATOM 691 C CA . LEU A 1 88 ? -0.500 -8.176 -3.290 1.00 88.50 88 LEU A CA 1
ATOM 692 C C . LEU A 1 88 ? -0.890 -9.415 -4.102 1.00 88.50 88 LEU A C 1
ATOM 694 O O . LEU A 1 88 ? -0.178 -10.426 -4.113 1.00 88.50 88 LEU A O 1
ATOM 698 N N . GLU A 1 89 ? -1.995 -9.299 -4.828 1.00 90.56 89 GLU A N 1
ATOM 699 C CA . GLU A 1 89 ? -2.440 -10.311 -5.778 1.00 90.56 89 GLU A CA 1
ATOM 700 C C . GLU A 1 89 ? -1.427 -10.513 -6.913 1.00 90.56 89 GLU A C 1
ATOM 702 O O . GLU A 1 89 ? -0.602 -9.650 -7.226 1.00 90.56 89 GLU A O 1
ATOM 707 N N . ALA A 1 90 ? -1.470 -11.683 -7.554 1.00 88.25 90 ALA A N 1
ATOM 708 C CA . ALA A 1 90 ? -0.564 -12.008 -8.656 1.00 88.25 90 ALA A CA 1
ATOM 709 C C . ALA A 1 90 ? -0.664 -11.009 -9.823 1.00 88.25 90 ALA A C 1
ATOM 711 O O . ALA A 1 90 ? 0.371 -10.580 -10.331 1.00 88.25 90 ALA A O 1
ATOM 712 N N . GLY A 1 91 ? -1.880 -10.585 -10.186 1.00 87.94 91 GLY A N 1
ATOM 713 C CA . GLY A 1 91 ? -2.106 -9.642 -11.284 1.00 87.94 91 GLY A CA 1
ATOM 714 C C . GLY A 1 91 ? -1.454 -8.279 -11.047 1.00 87.94 91 GLY A C 1
ATOM 715 O O . GLY A 1 91 ? -0.724 -7.788 -11.905 1.00 87.94 91 GLY A O 1
ATOM 716 N N . LEU A 1 92 ? -1.641 -7.695 -9.857 1.00 86.81 92 LEU A N 1
ATOM 717 C CA . LEU A 1 92 ? -1.039 -6.403 -9.513 1.00 86.81 92 LEU A CA 1
ATOM 718 C C . LEU A 1 92 ? 0.493 -6.483 -9.454 1.00 86.81 92 LEU A C 1
ATOM 720 O O . LEU A 1 92 ? 1.176 -5.589 -9.94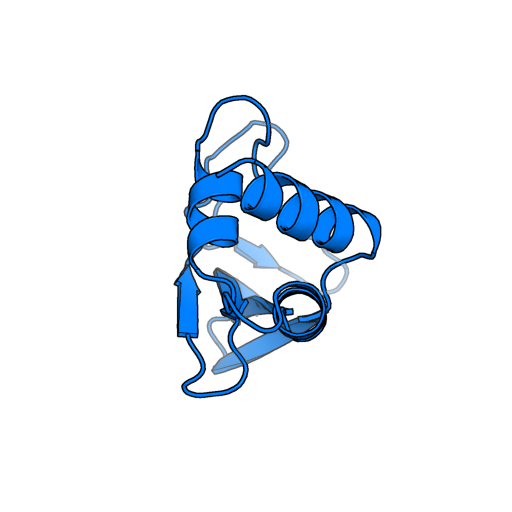5 1.00 86.81 92 LEU A O 1
ATOM 724 N N . ARG A 1 93 ? 1.045 -7.580 -8.920 1.00 89.75 93 ARG A N 1
ATOM 725 C CA . ARG A 1 93 ? 2.502 -7.800 -8.907 1.00 89.75 93 ARG A CA 1
ATOM 726 C C . ARG A 1 93 ? 3.086 -7.861 -10.313 1.00 89.75 93 ARG A C 1
ATOM 728 O O . ARG A 1 93 ? 4.135 -7.272 -10.546 1.00 89.75 93 ARG A O 1
ATOM 735 N N . LYS A 1 94 ? 2.412 -8.549 -11.239 1.00 89.38 94 LYS A N 1
ATOM 736 C CA . LYS A 1 94 ? 2.838 -8.624 -12.642 1.00 89.38 94 LYS A CA 1
ATOM 737 C C . LYS A 1 94 ? 2.868 -7.229 -13.271 1.00 89.38 94 LYS A C 1
ATOM 739 O O . LYS A 1 94 ? 3.908 -6.831 -13.784 1.00 89.38 94 LYS A O 1
ATOM 744 N N . LYS A 1 95 ? 1.789 -6.456 -13.106 1.00 87.56 95 LYS A N 1
ATOM 745 C CA . LYS A 1 95 ? 1.694 -5.079 -13.615 1.00 87.56 95 LYS A CA 1
ATOM 746 C C . LYS A 1 95 ? 2.770 -4.150 -13.051 1.00 87.56 95 LYS A C 1
ATOM 748 O O . LYS A 1 95 ? 3.291 -3.324 -13.784 1.00 87.56 95 LYS A O 1
ATOM 753 N N . LEU A 1 96 ? 3.131 -4.287 -11.775 1.00 87.31 96 LEU A N 1
ATOM 754 C CA . LEU A 1 96 ? 4.203 -3.493 -11.161 1.00 87.31 96 LEU A CA 1
ATOM 755 C C . LEU A 1 96 ? 5.582 -3.798 -11.749 1.00 87.31 96 LEU A C 1
ATOM 757 O O . LEU A 1 96 ? 6.383 -2.893 -11.963 1.00 87.31 96 LEU A O 1
ATOM 761 N N . VAL A 1 97 ? 5.861 -5.074 -12.017 1.00 88.25 97 VAL A N 1
ATOM 762 C CA . VAL A 1 97 ? 7.121 -5.487 -12.646 1.00 88.25 97 VAL A CA 1
ATOM 763 C C . VAL A 1 97 ? 7.183 -5.007 -14.099 1.00 88.25 97 VAL A C 1
ATOM 765 O O . VAL A 1 97 ? 8.226 -4.520 -14.523 1.00 88.25 97 VAL A O 1
ATOM 768 N N . GLU A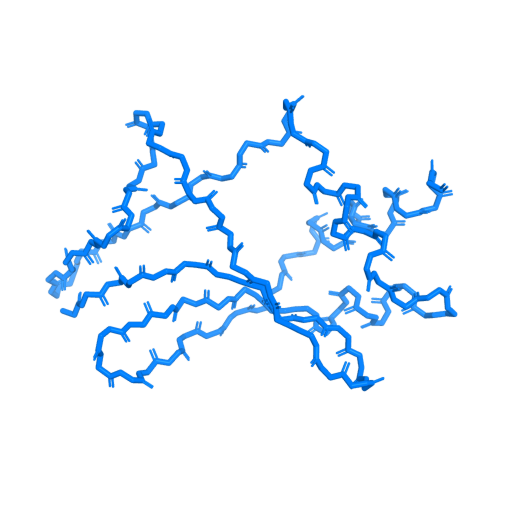 1 98 ? 6.075 -5.097 -14.838 1.00 87.94 98 GLU A N 1
ATOM 769 C CA . GLU A 1 98 ? 5.961 -4.577 -16.209 1.00 87.94 98 GLU A CA 1
ATOM 770 C C . GLU A 1 98 ? 6.116 -3.054 -16.257 1.00 87.94 98 GLU A C 1
ATOM 772 O O . GLU A 1 98 ? 6.900 -2.541 -17.050 1.00 87.94 98 GLU A O 1
ATOM 777 N N . ALA A 1 99 ? 5.431 -2.334 -15.364 1.00 86.06 99 ALA A N 1
ATOM 778 C CA . ALA A 1 99 ? 5.507 -0.879 -15.276 1.00 86.06 99 ALA A CA 1
ATOM 779 C C . ALA A 1 99 ? 6.926 -0.384 -14.972 1.00 86.06 99 ALA A C 1
ATOM 781 O O . ALA A 1 99 ? 7.303 0.673 -15.463 1.00 86.06 99 ALA A O 1
ATOM 782 N N . ARG A 1 100 ? 7.717 -1.146 -14.204 1.00 82.38 100 ARG A N 1
ATOM 783 C CA . ARG A 1 100 ? 9.129 -0.828 -13.966 1.00 82.38 100 ARG A CA 1
ATOM 784 C C . ARG A 1 100 ? 10.013 -1.119 -15.173 1.00 82.38 100 ARG A C 1
ATOM 786 O O . ARG A 1 100 ? 10.950 -0.382 -15.409 1.00 82.38 100 ARG A O 1
ATOM 793 N N . ALA A 1 101 ? 9.765 -2.208 -15.897 1.00 79.19 101 ALA A N 1
ATOM 794 C CA . ALA A 1 101 ? 10.578 -2.558 -17.062 1.00 79.19 101 ALA A CA 1
ATOM 795 C C . ALA A 1 101 ? 10.438 -1.535 -18.205 1.00 79.19 101 ALA A C 1
ATOM 797 O O . ALA A 1 101 ? 11.340 -1.420 -19.027 1.00 79.19 101 ALA A O 1
ATOM 798 N N . GLY A 1 102 ? 9.307 -0.824 -18.257 1.00 66.06 102 GLY A N 1
ATOM 799 C CA . GLY A 1 102 ? 9.058 0.270 -19.196 1.00 66.06 102 GLY A CA 1
ATOM 800 C C . GLY A 1 102 ? 9.298 1.680 -18.638 1.00 66.06 102 GLY A C 1
ATOM 801 O O . GLY A 1 102 ? 8.864 2.631 -19.287 1.00 66.06 102 GLY A O 1
ATOM 802 N N . ALA A 1 103 ? 9.898 1.817 -17.450 1.00 56.47 103 ALA A N 1
ATOM 803 C CA . ALA A 1 103 ? 10.267 3.090 -16.820 1.00 56.47 103 ALA A CA 1
ATOM 804 C C . ALA A 1 103 ? 11.791 3.249 -16.807 1.00 56.47 103 ALA A C 1
ATOM 806 O O . ALA A 1 103 ? 12.244 4.394 -17.012 1.00 56.47 103 ALA A O 1
#